Protein AF-A0A0Q7SKE0-F1 (afdb_monomer_lite)

Structure (mmCIF, N/CA/C/O backbone):
data_AF-A0A0Q7SKE0-F1
#
_entry.id   AF-A0A0Q7SKE0-F1
#
loop_
_atom_site.group_PDB
_atom_site.id
_atom_site.type_symbol
_atom_site.label_atom_id
_atom_site.label_alt_id
_atom_site.label_comp_id
_atom_site.label_asym_id
_atom_site.label_entity_id
_atom_site.label_seq_id
_atom_site.pdbx_PDB_ins_code
_atom_site.Cartn_x
_atom_site.Cartn_y
_atom_site.Cartn_z
_atom_site.occupancy
_atom_site.B_iso_or_equiv
_atom_site.auth_seq_id
_atom_site.auth_comp_id
_atom_site.auth_asym_id
_atom_site.auth_atom_id
_atom_site.pdbx_PDB_model_num
ATOM 1 N N . MET A 1 1 ? -16.080 0.711 8.108 1.00 68.56 1 MET A N 1
ATOM 2 C CA . MET A 1 1 ? -14.781 1.411 8.210 1.00 68.56 1 MET A CA 1
ATOM 3 C C . MET A 1 1 ? -13.693 0.358 8.087 1.00 68.56 1 MET A C 1
ATOM 5 O O . MET A 1 1 ? -13.672 -0.556 8.904 1.00 68.56 1 MET A O 1
ATOM 9 N N . THR A 1 2 ? -12.867 0.413 7.046 1.00 85.62 2 THR A N 1
ATOM 10 C CA . THR A 1 2 ? -11.804 -0.578 6.824 1.00 85.62 2 THR A CA 1
ATOM 11 C C . THR A 1 2 ? -10.705 -0.377 7.862 1.00 85.62 2 THR A C 1
ATOM 13 O O . THR A 1 2 ? -10.220 0.736 8.054 1.00 85.62 2 THR A O 1
ATOM 16 N N . THR A 1 3 ? -10.339 -1.431 8.586 1.00 94.44 3 THR A N 1
ATOM 17 C CA . THR A 1 3 ? -9.325 -1.340 9.641 1.00 94.44 3 THR A CA 1
ATOM 18 C C . THR A 1 3 ? -7.918 -1.484 9.058 1.00 94.44 3 THR A C 1
ATOM 20 O O . THR A 1 3 ? -7.712 -2.091 8.004 1.00 94.44 3 THR A O 1
ATOM 23 N N . ILE A 1 4 ? -6.908 -0.988 9.781 1.00 95.06 4 ILE A N 1
ATOM 24 C CA . ILE A 1 4 ? -5.501 -1.163 9.388 1.00 95.06 4 ILE A CA 1
ATOM 25 C C . ILE A 1 4 ? -5.116 -2.648 9.298 1.00 95.06 4 ILE A C 1
ATOM 27 O O . ILE A 1 4 ? -4.300 -3.009 8.453 1.00 95.06 4 ILE A O 1
ATOM 31 N N . SER A 1 5 ? -5.689 -3.525 10.131 1.00 96.44 5 SER A N 1
ATOM 32 C CA . SER A 1 5 ? -5.415 -4.966 10.056 1.00 96.44 5 SER A CA 1
ATOM 33 C C . SER A 1 5 ? -5.933 -5.577 8.752 1.00 96.44 5 SER A C 1
ATOM 35 O O . SER A 1 5 ? -5.188 -6.317 8.110 1.00 96.44 5 SER A O 1
ATOM 37 N N . THR A 1 6 ? -7.140 -5.210 8.311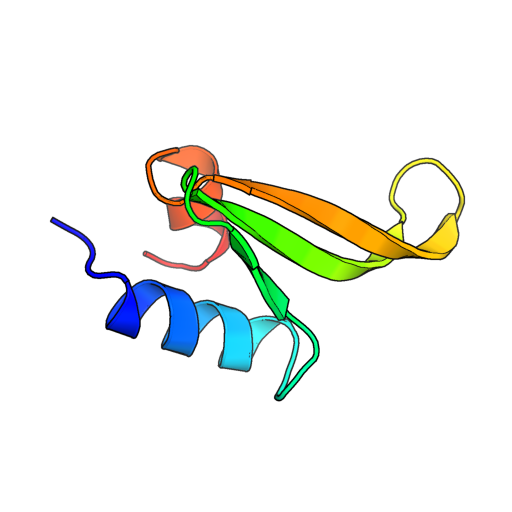 1.00 97.31 6 THR A N 1
ATOM 38 C CA . THR A 1 6 ? -7.700 -5.646 7.023 1.00 97.31 6 THR A CA 1
ATOM 39 C C . THR A 1 6 ? -6.852 -5.156 5.849 1.00 97.31 6 THR A C 1
ATOM 41 O O . THR A 1 6 ? -6.491 -5.951 4.983 1.00 97.31 6 THR A O 1
ATOM 44 N N . ILE A 1 7 ? -6.432 -3.885 5.865 1.00 97.19 7 ILE A N 1
ATOM 45 C CA . ILE A 1 7 ? -5.543 -3.333 4.828 1.00 97.19 7 ILE A CA 1
ATOM 46 C C . ILE A 1 7 ? -4.212 -4.093 4.797 1.00 97.19 7 ILE A C 1
ATOM 48 O O . ILE A 1 7 ? -3.737 -4.477 3.732 1.00 97.19 7 ILE A O 1
ATOM 52 N N . ARG A 1 8 ? -3.611 -4.382 5.959 1.00 97.56 8 ARG A N 1
ATOM 53 C CA . ARG A 1 8 ? -2.360 -5.158 6.032 1.00 97.56 8 ARG A CA 1
ATOM 54 C C . ARG A 1 8 ? -2.510 -6.583 5.506 1.00 97.56 8 ARG A C 1
ATOM 56 O O . ARG A 1 8 ? -1.535 -7.098 4.962 1.00 97.56 8 ARG A O 1
ATOM 63 N N . ALA A 1 9 ? -3.667 -7.216 5.692 1.00 98.00 9 ALA A N 1
ATOM 64 C CA . ALA A 1 9 ? -3.937 -8.544 5.151 1.00 98.00 9 ALA A CA 1
ATOM 65 C C . ALA A 1 9 ? -4.018 -8.505 3.617 1.00 98.00 9 ALA A C 1
ATOM 67 O O . ALA A 1 9 ? -3.321 -9.274 2.959 1.00 98.00 9 ALA A O 1
ATOM 68 N N . ALA A 1 10 ? -4.769 -7.553 3.056 1.00 97.81 10 ALA A N 1
ATOM 69 C CA . ALA A 1 10 ? -4.868 -7.377 1.607 1.00 97.81 10 ALA A CA 1
ATOM 70 C C . ALA A 1 10 ? -3.505 -7.053 0.970 1.00 97.81 10 ALA A C 1
ATOM 72 O O . ALA A 1 10 ? -3.097 -7.706 0.016 1.00 97.81 10 ALA A O 1
ATOM 73 N N . LEU A 1 11 ? -2.731 -6.137 1.567 1.00 97.88 11 LEU A N 1
ATOM 74 C CA . LEU A 1 11 ? -1.374 -5.815 1.104 1.00 97.88 11 LEU A CA 1
ATOM 75 C C . LEU A 1 11 ? -0.427 -7.017 1.145 1.00 97.88 11 LEU A C 1
ATOM 77 O O . LEU A 1 11 ? 0.444 -7.151 0.288 1.00 97.88 11 LEU A O 1
ATOM 81 N N . ARG A 1 12 ? -0.570 -7.891 2.146 1.00 98.00 12 ARG A N 1
ATOM 82 C CA . ARG A 1 12 ? 0.230 -9.115 2.228 1.00 98.00 12 ARG A CA 1
ATOM 83 C C . ARG A 1 12 ? -0.135 -10.106 1.129 1.00 98.00 12 ARG A C 1
ATOM 85 O O . ARG A 1 12 ? 0.773 -10.771 0.641 1.00 98.00 12 ARG A O 1
ATOM 92 N N . ASN A 1 13 ? -1.412 -10.209 0.772 1.00 97.62 13 ASN A N 1
ATOM 93 C CA . ASN A 1 13 ? -1.860 -11.062 -0.326 1.00 97.62 13 ASN A CA 1
ATOM 94 C C . ASN A 1 13 ? -1.365 -10.531 -1.676 1.00 97.62 13 ASN A C 1
ATOM 96 O O . ASN A 1 13 ? -0.860 -11.310 -2.474 1.00 97.62 13 ASN A O 1
ATOM 100 N N . GLU A 1 14 ? -1.439 -9.215 -1.880 1.00 96.50 14 GLU A N 1
ATOM 101 C CA . GLU A 1 14 ? -1.039 -8.554 -3.127 1.00 96.50 14 GLU A CA 1
ATOM 102 C C . GLU A 1 14 ? 0.484 -8.567 -3.337 1.00 96.50 14 GLU A C 1
ATOM 104 O O . GLU A 1 14 ? 0.993 -9.023 -4.358 1.00 96.50 14 GLU A O 1
ATOM 109 N N . PHE A 1 15 ? 1.246 -8.087 -2.350 1.00 96.19 15 PHE A N 1
ATOM 110 C CA . PHE A 1 15 ? 2.687 -7.864 -2.511 1.00 96.19 15 PHE A CA 1
ATOM 111 C C . PHE A 1 15 ? 3.548 -8.962 -1.893 1.00 96.19 15 PHE A C 1
ATOM 113 O O . PHE A 1 15 ? 4.721 -9.099 -2.240 1.00 96.19 15 PHE A O 1
ATOM 120 N N . GLY A 1 16 ? 3.005 -9.740 -0.960 1.00 97.00 16 GLY A N 1
ATOM 121 C CA . GLY A 1 16 ? 3.752 -10.701 -0.157 1.00 97.00 16 GLY A CA 1
ATOM 122 C C . GLY A 1 16 ? 4.269 -10.133 1.170 1.00 97.00 16 GLY A C 1
ATOM 123 O O . GLY A 1 16 ? 4.251 -8.931 1.456 1.00 97.00 16 GLY A O 1
ATOM 124 N N . ALA A 1 17 ? 4.752 -11.033 2.028 1.00 96.50 17 ALA A N 1
ATOM 125 C CA . ALA A 1 17 ? 5.285 -10.661 3.334 1.00 96.50 17 ALA A CA 1
ATOM 126 C C . ALA A 1 17 ? 6.504 -9.727 3.204 1.00 96.50 17 ALA A C 1
ATOM 128 O O . ALA A 1 17 ? 7.399 -9.967 2.398 1.00 96.50 17 ALA A O 1
ATOM 129 N N . ARG A 1 18 ? 6.555 -8.681 4.046 1.00 95.19 18 ARG A N 1
ATOM 130 C CA . ARG A 1 18 ? 7.652 -7.687 4.127 1.00 95.19 18 ARG A CA 1
ATOM 131 C C . ARG A 1 18 ? 7.874 -6.842 2.859 1.00 95.19 18 ARG A C 1
ATOM 133 O O . ARG A 1 18 ? 8.864 -6.120 2.794 1.00 95.19 18 ARG A O 1
ATOM 140 N N . LYS A 1 19 ? 6.951 -6.877 1.894 1.00 97.94 19 LYS A N 1
ATOM 141 C CA . LYS A 1 19 ? 6.995 -6.085 0.650 1.00 97.94 19 LYS A CA 1
ATOM 142 C C . LYS A 1 19 ? 6.043 -4.882 0.652 1.00 97.94 19 LYS A C 1
ATOM 144 O O . LYS A 1 19 ? 5.764 -4.306 -0.391 1.00 97.94 19 LYS A O 1
ATOM 149 N N . TYR A 1 20 ? 5.562 -4.483 1.826 1.00 98.00 20 TYR A N 1
ATOM 150 C CA . TYR A 1 20 ? 4.704 -3.315 2.010 1.00 98.00 20 TYR A CA 1
ATOM 151 C C . TYR A 1 20 ? 4.989 -2.629 3.353 1.00 98.00 20 TYR A C 1
ATOM 153 O O . TYR A 1 20 ? 5.440 -3.266 4.312 1.00 98.00 20 TYR A O 1
ATOM 161 N N . ARG A 1 21 ? 4.690 -1.331 3.439 1.00 97.62 21 ARG A N 1
ATOM 162 C CA . ARG A 1 21 ? 4.713 -0.541 4.680 1.00 97.62 21 ARG A CA 1
ATOM 163 C C . ARG A 1 21 ? 3.591 0.494 4.671 1.00 97.62 21 ARG A C 1
ATOM 165 O O . ARG A 1 21 ? 3.240 1.010 3.616 1.00 97.62 21 ARG A O 1
ATOM 172 N N . ILE A 1 22 ? 3.062 0.788 5.856 1.00 97.44 22 ILE A N 1
ATOM 173 C CA . ILE A 1 22 ? 2.077 1.850 6.082 1.00 97.44 22 ILE A CA 1
ATOM 174 C C . ILE A 1 22 ? 2.731 2.879 7.006 1.00 97.44 22 ILE A C 1
ATOM 176 O O . ILE A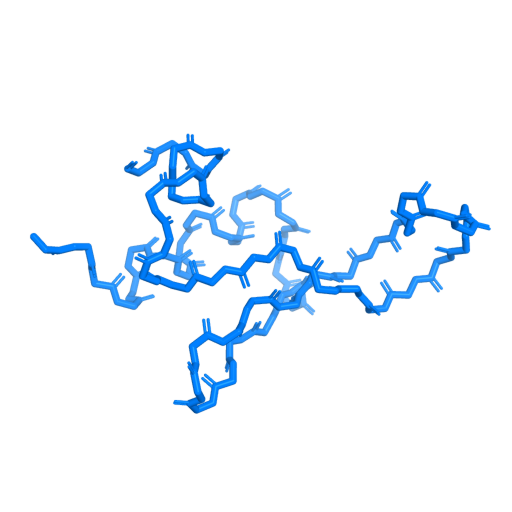 1 22 ? 3.210 2.494 8.079 1.00 97.44 22 ILE A O 1
ATOM 180 N N . THR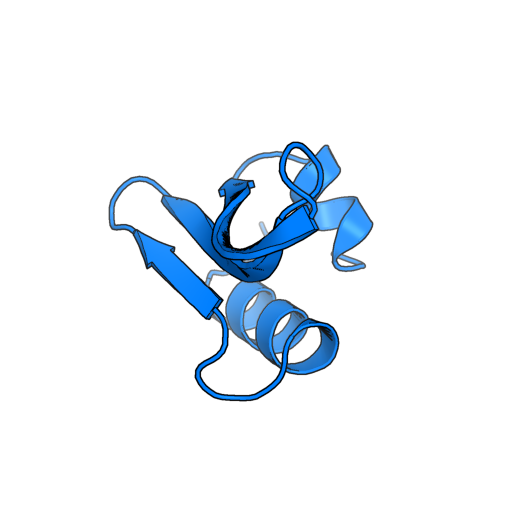 A 1 23 ? 2.799 4.144 6.594 1.00 96.94 23 THR A N 1
ATOM 181 C CA . THR A 1 23 ? 3.371 5.227 7.411 1.00 96.94 23 THR A CA 1
ATOM 182 C C . THR A 1 23 ? 2.366 5.714 8.457 1.00 96.94 23 THR A C 1
ATOM 184 O O . THR A 1 23 ? 1.180 5.391 8.403 1.00 96.94 23 THR A O 1
ATOM 187 N N . LYS A 1 24 ? 2.819 6.515 9.432 1.00 95.12 24 LYS A N 1
ATOM 188 C CA . LYS A 1 24 ? 1.923 7.116 10.439 1.00 95.12 24 LYS A CA 1
ATOM 189 C C . LYS A 1 24 ? 0.864 8.031 9.804 1.00 95.12 24 LYS A C 1
ATOM 191 O O . LYS A 1 24 ? -0.221 8.161 10.356 1.00 95.12 24 LYS A O 1
ATOM 196 N N . ALA A 1 25 ? 1.180 8.631 8.655 1.00 95.69 25 ALA A N 1
ATOM 197 C CA . ALA A 1 25 ? 0.268 9.476 7.888 1.00 95.69 25 ALA A CA 1
ATOM 198 C C . ALA A 1 25 ? -0.732 8.677 7.028 1.00 95.69 25 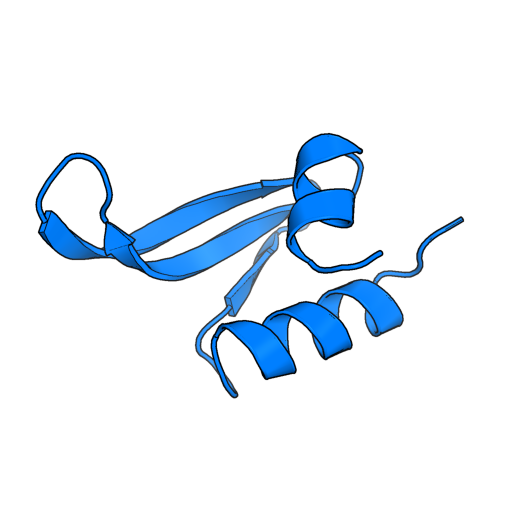ALA A C 1
ATOM 200 O O . ALA A 1 25 ? -1.618 9.272 6.424 1.00 95.69 25 ALA A O 1
ATOM 201 N N . GLY A 1 26 ? -0.619 7.343 6.982 1.00 97.06 26 GLY A N 1
ATOM 202 C CA . GLY A 1 26 ? -1.507 6.481 6.200 1.00 97.06 26 GLY A CA 1
ATOM 203 C C . GLY A 1 26 ? -1.049 6.225 4.762 1.00 97.06 26 GLY A C 1
ATOM 204 O O . GLY A 1 26 ? -1.794 5.620 3.995 1.00 97.06 26 GLY A O 1
ATOM 205 N N . GLU A 1 27 ? 0.165 6.630 4.382 1.00 98.19 27 GLU A N 1
ATOM 206 C CA . GLU A 1 27 ? 0.718 6.297 3.065 1.00 98.19 27 GLU A CA 1
ATOM 207 C C . GLU A 1 27 ? 1.057 4.811 3.003 1.00 98.19 27 GLU A C 1
ATOM 209 O O . GLU A 1 27 ? 1.645 4.246 3.931 1.00 98.19 27 GLU A O 1
ATOM 214 N N . ILE A 1 28 ? 0.745 4.188 1.876 1.00 98.19 28 ILE A N 1
ATOM 215 C CA . ILE A 1 28 ? 1.068 2.801 1.579 1.00 98.19 28 ILE A CA 1
ATOM 216 C C . ILE A 1 28 ? 2.216 2.798 0.578 1.00 98.19 28 ILE A C 1
ATOM 218 O O . ILE A 1 28 ? 2.065 3.270 -0.547 1.00 98.19 28 ILE A O 1
ATOM 222 N N . HIS A 1 29 ? 3.354 2.225 0.963 1.00 98.00 29 HIS A N 1
ATOM 223 C CA . HIS A 1 29 ? 4.453 1.979 0.033 1.00 98.00 29 HIS A CA 1
ATOM 224 C C . HIS A 1 29 ? 4.595 0.482 -0.207 1.00 98.00 29 HIS A C 1
ATOM 226 O O . HIS A 1 29 ? 4.617 -0.296 0.753 1.00 98.00 29 HIS A O 1
ATOM 232 N N . ALA A 1 30 ? 4.750 0.099 -1.468 1.00 97.62 30 ALA A N 1
ATOM 233 C CA . ALA A 1 30 ? 4.982 -1.274 -1.896 1.00 97.62 30 ALA A CA 1
ATOM 234 C C . ALA A 1 30 ? 6.397 -1.423 -2.470 1.00 97.62 30 ALA A C 1
ATOM 236 O O . ALA A 1 30 ? 6.971 -0.466 -2.993 1.00 97.62 30 ALA A O 1
ATOM 237 N N . TRP A 1 31 ? 6.969 -2.617 -2.342 1.00 97.00 31 TRP A N 1
ATOM 238 C CA . TRP A 1 31 ? 8.226 -2.986 -2.987 1.00 97.00 31 TRP A CA 1
ATOM 239 C C . TRP A 1 31 ? 7.938 -3.728 -4.289 1.00 97.00 31 TRP A C 1
ATOM 241 O O . TRP A 1 31 ? 7.297 -4.780 -4.276 1.00 97.00 31 TRP A O 1
ATOM 251 N N . GLY A 1 32 ? 8.456 -3.225 -5.404 1.00 95.56 32 GLY A N 1
ATOM 252 C CA . GLY A 1 32 ? 8.280 -3.854 -6.708 1.00 95.56 32 GLY A CA 1
ATOM 253 C C . GLY A 1 32 ? 8.871 -3.021 -7.835 1.00 95.56 32 GLY A C 1
ATOM 254 O O . GLY A 1 32 ?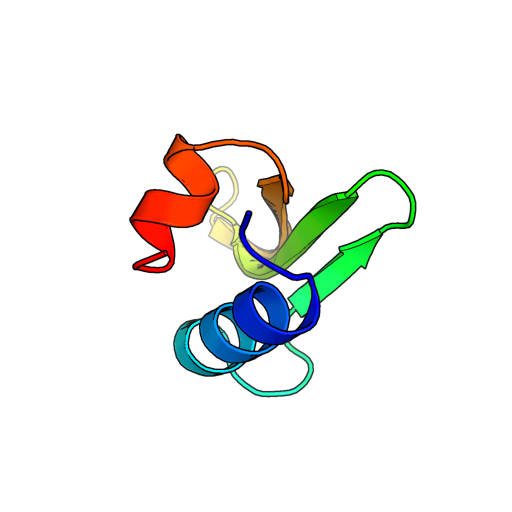 9.698 -2.141 -7.601 1.00 95.56 32 GLY A O 1
ATOM 255 N N . VAL A 1 33 ? 8.461 -3.327 -9.062 1.00 95.19 33 VAL A N 1
ATOM 256 C CA . VAL A 1 33 ? 8.831 -2.537 -10.240 1.00 95.19 33 VAL A CA 1
ATOM 257 C C . VAL A 1 33 ? 8.024 -1.243 -10.220 1.00 95.19 33 VAL A C 1
ATOM 259 O O . VAL A 1 33 ? 6.795 -1.275 -10.193 1.00 95.19 33 VAL A O 1
ATOM 262 N N . MET A 1 34 ? 8.711 -0.105 -10.189 1.00 93.00 34 MET A N 1
ATOM 263 C CA . MET A 1 34 ? 8.069 1.202 -10.141 1.00 93.00 34 MET A CA 1
ATOM 264 C C . MET A 1 34 ? 7.415 1.531 -11.489 1.00 93.00 34 MET A C 1
ATOM 266 O O . MET A 1 34 ? 8.101 1.452 -12.511 1.00 93.00 34 MET A O 1
ATOM 270 N N . PRO A 1 35 ? 6.154 2.000 -11.511 1.00 86.81 35 PRO A N 1
ATOM 271 C CA . PRO A 1 35 ? 5.437 2.264 -12.762 1.00 86.81 35 PRO A CA 1
ATOM 272 C C . PRO A 1 35 ? 6.122 3.271 -13.697 1.00 86.81 35 PRO A C 1
ATOM 274 O O . PRO A 1 35 ? 6.046 3.132 -14.911 1.00 86.81 35 PRO A O 1
ATOM 277 N N . ASN A 1 36 ? 6.805 4.278 -13.141 1.00 88.50 36 ASN A N 1
ATOM 278 C CA . ASN A 1 36 ? 7.322 5.406 -13.928 1.00 88.50 36 ASN A CA 1
ATOM 279 C C . ASN A 1 36 ? 8.785 5.247 -14.361 1.00 88.50 36 ASN A C 1
ATOM 281 O O . ASN A 1 36 ? 9.234 5.954 -15.257 1.00 88.50 36 ASN A O 1
ATOM 285 N N . SER A 1 37 ? 9.551 4.372 -13.706 1.00 91.12 37 SER A N 1
ATOM 286 C CA . SER A 1 37 ? 10.990 4.215 -13.960 1.00 91.12 37 SER A CA 1
ATOM 287 C C . SER A 1 37 ? 11.390 2.797 -14.353 1.00 91.12 37 SER A C 1
ATOM 289 O O . SER A 1 37 ? 12.542 2.585 -14.720 1.00 91.12 37 SER A O 1
ATOM 291 N N . ASN A 1 38 ? 10.480 1.820 -14.248 1.00 91.25 38 ASN A N 1
ATOM 292 C CA . ASN A 1 38 ? 10.752 0.386 -14.406 1.00 91.25 38 ASN A CA 1
ATOM 293 C C . ASN A 1 38 ? 11.876 -0.156 -13.498 1.00 91.25 38 ASN A C 1
ATOM 295 O O . ASN A 1 38 ? 12.309 -1.297 -13.646 1.00 91.25 38 ASN A O 1
ATOM 299 N N . GLY A 1 39 ? 12.346 0.641 -12.534 1.00 95.50 39 GLY A N 1
ATOM 300 C CA . GLY A 1 39 ? 13.337 0.232 -11.549 1.00 95.50 39 GLY A CA 1
ATOM 301 C C . GLY A 1 39 ? 12.698 -0.574 -10.423 1.00 95.50 39 GLY A C 1
ATOM 302 O O . GLY A 1 39 ? 11.537 -0.364 -10.075 1.00 95.50 39 GLY A O 1
ATOM 303 N N . LEU A 1 40 ? 13.464 -1.482 -9.821 1.00 96.50 40 LEU A N 1
ATOM 304 C CA . LEU A 1 40 ? 13.035 -2.196 -8.623 1.00 96.50 40 LEU A CA 1
ATOM 305 C C . LEU A 1 40 ? 13.240 -1.309 -7.387 1.00 96.50 40 LEU A C 1
ATOM 307 O O . LEU A 1 40 ? 14.352 -0.847 -7.133 1.00 96.50 40 LEU A O 1
ATOM 311 N N . GLY A 1 41 ? 12.195 -1.096 -6.590 1.00 96.12 41 GLY A N 1
ATOM 312 C CA . GLY A 1 41 ? 12.327 -0.386 -5.322 1.00 96.12 41 GLY A CA 1
ATOM 313 C C . GLY A 1 41 ? 11.012 -0.132 -4.593 1.00 96.12 41 GLY A C 1
ATOM 314 O O . GLY A 1 41 ? 9.961 -0.667 -4.942 1.00 96.12 41 GLY A O 1
ATOM 315 N N . TRP A 1 42 ? 11.082 0.702 -3.552 1.00 96.12 42 TRP A N 1
ATOM 316 C CA . TRP A 1 42 ? 9.908 1.173 -2.817 1.00 96.12 42 TRP A CA 1
ATOM 317 C C . TRP A 1 42 ? 9.229 2.322 -3.557 1.00 96.12 42 TRP A C 1
ATOM 319 O O . TRP A 1 42 ? 9.864 3.348 -3.793 1.00 96.12 42 TRP A O 1
ATOM 329 N N . TYR A 1 43 ? 7.936 2.196 -3.839 1.00 96.31 43 TYR A N 1
ATOM 330 C CA . TYR A 1 43 ? 7.132 3.260 -4.442 1.00 96.31 43 TYR A CA 1
ATOM 331 C C . TYR A 1 43 ? 5.848 3.506 -3.655 1.00 96.31 43 TYR A C 1
ATOM 333 O O . TYR A 1 43 ? 5.375 2.632 -2.925 1.00 96.31 43 TYR A O 1
ATOM 341 N N . LEU A 1 44 ? 5.306 4.719 -3.782 1.00 96.00 44 LEU A N 1
ATOM 342 C CA . LEU A 1 44 ? 4.000 5.065 -3.232 1.00 96.00 44 LEU A CA 1
ATOM 343 C C . LEU A 1 44 ? 2.922 4.330 -4.034 1.00 96.00 44 LEU A C 1
ATOM 345 O O . LEU A 1 44 ? 2.769 4.568 -5.229 1.00 96.00 44 LEU A O 1
ATOM 349 N N . TYR A 1 45 ? 2.195 3.442 -3.367 1.00 96.50 45 TYR A N 1
ATOM 350 C CA . TYR A 1 45 ? 1.088 2.694 -3.956 1.00 96.50 45 TYR A CA 1
ATOM 351 C C . TYR A 1 45 ? -0.246 3.434 -3.795 1.00 96.50 45 TYR A C 1
ATOM 353 O O . TYR A 1 45 ? -1.067 3.442 -4.708 1.00 96.50 45 TYR A O 1
ATOM 361 N N . GLY A 1 46 ? -0.462 4.070 -2.640 1.00 97.06 46 GLY A N 1
ATOM 362 C CA . GLY A 1 46 ? -1.715 4.756 -2.336 1.00 97.06 46 GLY A CA 1
ATOM 363 C C . GLY A 1 46 ? -1.838 5.134 -0.864 1.00 97.06 46 GLY A C 1
ATOM 364 O O . GLY A 1 46 ? -0.831 5.253 -0.166 1.00 97.06 46 GLY A O 1
ATOM 365 N N . TRP A 1 47 ? -3.072 5.307 -0.392 1.00 97.88 47 TRP A N 1
ATOM 366 C CA . TRP A 1 47 ? -3.377 5.770 0.966 1.00 97.88 47 TRP A CA 1
ATOM 367 C C . TRP A 1 47 ? -4.428 4.890 1.644 1.00 97.88 47 TRP A C 1
ATOM 369 O O . TRP A 1 47 ? -5.322 4.355 0.994 1.00 97.88 47 TRP A O 1
ATOM 379 N N . THR A 1 48 ? -4.359 4.759 2.970 1.00 97.25 48 THR A N 1
ATOM 380 C CA . THR A 1 48 ? -5.296 3.927 3.751 1.00 97.25 48 THR A CA 1
ATOM 381 C C . THR A 1 48 ? -6.731 4.456 3.787 1.00 97.25 48 THR A C 1
ATOM 383 O O . THR A 1 48 ? -7.638 3.715 4.152 1.00 97.25 48 THR A O 1
ATOM 386 N N . ASN A 1 49 ? -6.938 5.732 3.459 1.00 96.06 49 ASN A N 1
ATOM 387 C CA . ASN A 1 49 ? -8.237 6.408 3.434 1.00 96.06 49 ASN A CA 1
ATOM 388 C C . ASN A 1 49 ? -8.712 6.754 2.012 1.00 96.06 49 ASN A C 1
ATOM 390 O O . ASN A 1 49 ? -9.736 7.417 1.868 1.00 96.06 49 ASN A O 1
ATOM 394 N N . ASP A 1 50 ? -7.987 6.322 0.978 1.00 96.94 50 ASP A N 1
ATOM 395 C CA . ASP A 1 50 ? -8.363 6.548 -0.414 1.00 96.94 50 ASP A CA 1
ATOM 396 C C . ASP A 1 50 ? -9.201 5.377 -0.936 1.00 96.94 50 ASP A C 1
ATOM 398 O O . ASP A 1 50 ? -8.754 4.229 -0.971 1.00 96.94 50 ASP A O 1
ATOM 402 N N . THR A 1 51 ? -10.425 5.669 -1.368 1.00 95.88 51 THR A N 1
ATOM 403 C CA . THR A 1 51 ? -11.384 4.658 -1.835 1.00 95.88 51 THR A CA 1
ATOM 404 C C . THR A 1 51 ? -10.888 3.915 -3.070 1.00 95.88 51 THR A C 1
ATOM 406 O O . THR A 1 51 ? -11.120 2.715 -3.193 1.00 95.88 51 THR A O 1
ATOM 409 N N . THR A 1 52 ? -10.144 4.586 -3.952 1.00 97.19 52 THR A N 1
ATOM 410 C CA . THR A 1 52 ? -9.570 3.951 -5.147 1.00 97.19 52 THR A CA 1
ATOM 411 C C . THR A 1 52 ? -8.491 2.936 -4.766 1.00 97.19 52 THR A C 1
ATOM 413 O O . THR A 1 52 ? -8.442 1.835 -5.311 1.00 97.19 52 THR A O 1
ATOM 416 N N . THR A 1 53 ? -7.632 3.280 -3.806 1.00 96.62 53 THR A N 1
ATOM 417 C CA . THR A 1 53 ? -6.594 2.392 -3.271 1.00 96.62 53 THR A CA 1
ATOM 418 C C . THR A 1 53 ? -7.208 1.165 -2.604 1.00 96.62 53 THR A C 1
ATOM 420 O O . THR A 1 53 ? -6.735 0.052 -2.833 1.00 96.62 53 THR A O 1
ATOM 423 N N . LEU A 1 54 ? -8.270 1.350 -1.815 1.00 96.88 54 LEU A N 1
ATOM 424 C CA . LEU A 1 54 ? -8.979 0.248 -1.162 1.00 96.88 54 LEU A CA 1
ATOM 425 C C . LEU A 1 54 ? -9.643 -0.682 -2.186 1.00 96.88 54 LEU A C 1
ATOM 427 O O . LEU A 1 54 ? -9.412 -1.888 -2.130 1.00 96.88 54 LEU A O 1
ATOM 431 N N . ALA A 1 55 ? -10.325 -0.129 -3.192 1.00 97.06 55 ALA A N 1
ATOM 432 C CA . ALA A 1 55 ? -10.949 -0.921 -4.249 1.00 97.06 55 ALA A CA 1
ATOM 433 C C . ALA A 1 55 ? -9.929 -1.768 -5.035 1.00 97.06 55 ALA A C 1
ATOM 435 O O . ALA A 1 55 ? -10.191 -2.933 -5.328 1.00 97.06 55 ALA A O 1
ATOM 436 N N . ARG A 1 56 ? -8.731 -1.230 -5.326 1.00 96.00 56 ARG A N 1
ATOM 437 C CA . ARG A 1 56 ? -7.636 -1.993 -5.965 1.00 96.00 56 ARG A CA 1
ATOM 438 C C . ARG A 1 56 ? -7.138 -3.162 -5.111 1.00 96.00 56 ARG A C 1
ATOM 440 O O . ARG A 1 56 ? -6.646 -4.136 -5.661 1.00 96.00 56 ARG A O 1
ATOM 447 N N . LEU A 1 57 ? -7.254 -3.063 -3.786 1.00 95.62 57 LEU A N 1
ATOM 448 C CA . LEU A 1 57 ? -6.916 -4.129 -2.836 1.00 95.62 57 LEU A CA 1
ATOM 449 C C . LEU A 1 57 ? -8.092 -5.088 -2.568 1.00 95.62 57 LEU A C 1
ATOM 451 O O . LEU A 1 57 ? -7.952 -5.993 -1.744 1.00 95.62 57 LEU A O 1
ATOM 455 N N . GLY A 1 58 ? -9.239 -4.888 -3.228 1.00 95.88 58 GLY A N 1
ATOM 456 C CA . GLY A 1 58 ? -10.458 -5.670 -3.013 1.00 95.88 58 GLY A CA 1
ATOM 457 C C . GLY A 1 58 ? -11.166 -5.370 -1.687 1.00 95.88 58 GLY A C 1
ATOM 458 O 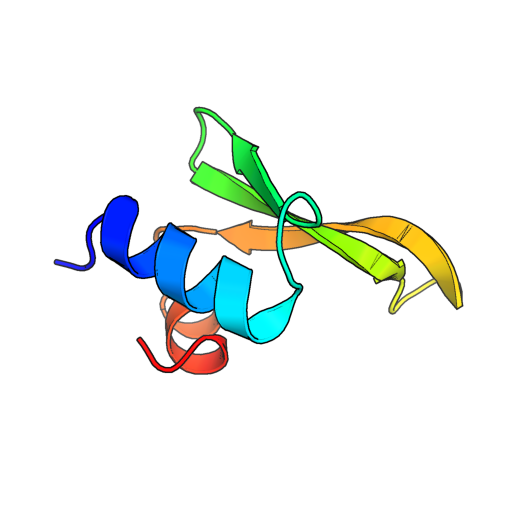O . GLY A 1 58 ? -11.771 -6.277 -1.114 1.00 95.88 58 GLY A O 1
ATOM 459 N N . LEU A 1 59 ? -11.048 -4.136 -1.177 1.00 93.75 59 LEU A N 1
ATOM 460 C CA . LEU A 1 59 ? -11.602 -3.669 0.103 1.00 93.75 59 LEU A CA 1
ATOM 461 C C . LEU A 1 59 ? -12.696 -2.611 -0.052 1.00 93.75 59 LEU A C 1
ATOM 463 O O . LEU A 1 59 ? -12.704 -1.902 -1.082 1.00 93.75 59 LEU A O 1
#

Radius of gyration: 10.99 Å; chains: 1; bounding box: 28×20×25 Å

Sequence (59 aa):
MTTISTIRAALRNEFGARKYRITKAGEIHAWGVMPNSNGLGWYLYGWTNDTTTLARLGL

Secondary structure (DSSP, 8-state):
---HHHHHHHHHHHH-TTSEEE-TT-EEEEEEE-TTT--EEEEEEEETT-HHHHHHTT-

Foldseek 3Di:
DQDPVNVVVLLCVVQNPPQWDADPQFWIWGFQQDPPPSDTGIDTQDGPPDPVSVVVSVD

pLDDT: mean 95.46, std 4.35, range [68.56, 98.19]